Protein AF-A0A7V1Q5B8-F1 (afdb_monomer_lite)

Sequence (71 aa):
MKTLSIQRIGNQASIILPEELLTHLGGEQVIAIETPYGVELLPYDSDLAAQLHEAELVMAEDAEVLRRLAG

Structure (mmCIF, N/CA/C/O backbone):
data_AF-A0A7V1Q5B8-F1
#
_entry.id   AF-A0A7V1Q5B8-F1
#
loop_
_atom_site.group_PDB
_atom_site.id
_atom_site.type_symbol
_atom_site.label_atom_id
_atom_site.label_alt_id
_atom_site.label_comp_id
_atom_site.label_asym_id
_atom_site.label_entity_id
_atom_site.label_seq_id
_atom_site.pdbx_PDB_ins_code
_atom_site.Cartn_x
_atom_site.Cartn_y
_atom_site.Cartn_z
_atom_site.occupancy
_atom_site.B_iso_or_equiv
_atom_site.auth_seq_id
_atom_site.auth_comp_id
_atom_site.auth_asym_id
_atom_site.auth_atom_id
_atom_site.pdbx_PDB_model_num
ATOM 1 N N . MET A 1 1 ? -14.137 -6.547 4.744 1.00 61.31 1 MET A N 1
ATOM 2 C CA . MET A 1 1 ? -13.659 -5.157 4.569 1.00 61.31 1 MET A CA 1
ATOM 3 C C . MET A 1 1 ? -12.847 -4.772 5.791 1.00 61.31 1 MET A C 1
ATOM 5 O O . MET A 1 1 ? -13.330 -4.995 6.895 1.00 61.31 1 MET A O 1
ATOM 9 N N . LYS A 1 2 ? -11.633 -4.248 5.603 1.00 73.00 2 LYS A N 1
ATOM 10 C CA . LYS A 1 2 ? -10.812 -3.691 6.685 1.00 73.00 2 LYS A CA 1
ATOM 11 C C . LYS A 1 2 ? -10.669 -2.189 6.453 1.00 73.00 2 LYS A C 1
ATOM 13 O O . LYS A 1 2 ? -10.373 -1.776 5.338 1.00 73.00 2 LYS A O 1
ATOM 18 N N . THR A 1 3 ? -10.907 -1.398 7.491 1.00 82.81 3 THR A N 1
ATOM 19 C CA . THR A 1 3 ? -10.693 0.052 7.462 1.00 82.81 3 THR A CA 1
ATOM 20 C C . THR A 1 3 ? -9.268 0.334 7.912 1.00 82.81 3 THR A C 1
ATOM 22 O O . THR A 1 3 ? -8.829 -0.214 8.922 1.00 82.81 3 THR A O 1
ATOM 25 N N . LEU A 1 4 ? -8.552 1.173 7.168 1.00 88.19 4 LEU A N 1
ATOM 26 C CA . LEU A 1 4 ? -7.199 1.598 7.512 1.00 88.19 4 LEU A CA 1
ATOM 27 C C . LEU A 1 4 ? -7.230 3.016 8.075 1.00 88.19 4 LEU A C 1
ATOM 29 O O . LEU A 1 4 ? -8.006 3.860 7.625 1.00 88.19 4 LEU A O 1
ATOM 33 N N . SER A 1 5 ? -6.376 3.272 9.060 1.00 87.50 5 SER A N 1
ATOM 34 C CA . SER A 1 5 ? -6.205 4.609 9.620 1.00 87.50 5 SER A CA 1
ATOM 35 C C . SER A 1 5 ? -5.229 5.407 8.768 1.00 87.50 5 SER A C 1
ATOM 37 O O . SER A 1 5 ? -4.150 4.922 8.424 1.00 87.50 5 SER A O 1
ATOM 39 N N . ILE A 1 6 ? -5.604 6.650 8.477 1.00 89.75 6 ILE A N 1
ATOM 40 C CA . ILE A 1 6 ? -4.757 7.618 7.785 1.00 89.75 6 ILE A CA 1
ATOM 41 C C . ILE A 1 6 ? -4.297 8.657 8.803 1.00 89.75 6 ILE A C 1
ATOM 43 O O . ILE A 1 6 ? -5.118 9.297 9.463 1.00 89.75 6 ILE A O 1
ATOM 47 N N . GLN A 1 7 ? -2.987 8.846 8.916 1.00 92.25 7 GLN A N 1
ATOM 48 C CA . GLN A 1 7 ? -2.387 9.870 9.760 1.00 92.25 7 GLN A CA 1
ATOM 49 C C . GLN A 1 7 ? -1.819 10.986 8.887 1.00 92.25 7 GLN A C 1
ATOM 51 O O . GLN A 1 7 ? -0.951 10.746 8.054 1.00 92.25 7 GLN A O 1
ATOM 56 N N . ARG A 1 8 ? -2.281 12.224 9.087 1.00 91.62 8 ARG A N 1
ATOM 57 C CA . ARG A 1 8 ? -1.718 13.394 8.401 1.00 91.62 8 ARG A CA 1
ATOM 58 C C . ARG A 1 8 ? -0.452 13.890 9.094 1.00 91.62 8 ARG A C 1
ATOM 60 O O . ARG A 1 8 ? -0.450 14.100 10.305 1.00 91.62 8 ARG A O 1
ATOM 67 N N . ILE A 1 9 ? 0.589 14.128 8.304 1.00 88.25 9 ILE A N 1
ATOM 68 C CA . ILE A 1 9 ? 1.871 14.690 8.730 1.00 88.25 9 ILE A CA 1
ATOM 69 C C . ILE A 1 9 ? 2.192 15.848 7.776 1.00 88.25 9 ILE A C 1
ATOM 71 O O . ILE A 1 9 ? 2.672 15.651 6.661 1.00 88.25 9 ILE A O 1
ATOM 75 N N . GLY A 1 10 ? 1.869 17.077 8.190 1.00 89.75 10 GLY A N 1
ATOM 76 C CA . GLY A 1 10 ? 2.025 18.264 7.343 1.00 89.75 10 GLY A CA 1
ATOM 77 C C . GLY A 1 10 ? 1.186 18.179 6.061 1.00 89.75 10 GLY A C 1
ATOM 78 O O . GLY A 1 10 ? -0.035 18.044 6.130 1.00 89.75 10 GLY A O 1
ATOM 79 N N . ASN A 1 11 ? 1.844 18.252 4.898 1.00 90.56 11 ASN A N 1
ATOM 80 C CA . ASN A 1 11 ? 1.201 18.119 3.582 1.00 90.56 11 ASN A CA 1
ATOM 81 C C . ASN A 1 11 ? 1.142 16.666 3.067 1.00 90.56 11 ASN A C 1
ATOM 83 O O . ASN A 1 11 ? 0.745 16.422 1.933 1.00 90.56 11 ASN A O 1
ATOM 87 N N . GLN A 1 12 ? 1.562 15.701 3.882 1.00 86.00 12 GLN A N 1
ATOM 88 C CA . GLN A 1 12 ? 1.581 14.286 3.531 1.00 86.00 12 GLN A CA 1
ATOM 89 C C . GLN A 1 12 ? 0.648 13.497 4.452 1.00 86.00 12 GLN A C 1
ATOM 91 O O . GLN A 1 12 ? 0.202 13.980 5.499 1.00 86.00 12 GLN A O 1
ATOM 96 N N . ALA A 1 13 ? 0.324 12.276 4.043 1.00 88.06 13 ALA A N 1
ATOM 97 C CA . ALA A 1 13 ? -0.451 11.345 4.840 1.00 88.06 13 ALA A CA 1
ATOM 98 C C . ALA A 1 13 ? 0.199 9.963 4.794 1.00 88.06 13 ALA A C 1
ATOM 100 O O . ALA A 1 13 ? 0.671 9.531 3.746 1.00 88.06 13 ALA A O 1
ATOM 101 N N . SER A 1 14 ? 0.193 9.282 5.933 1.00 86.75 14 SER A N 1
ATOM 102 C CA . SER A 1 14 ? 0.685 7.918 6.081 1.00 86.75 14 SER A CA 1
ATOM 103 C C . SER A 1 14 ? -0.487 6.985 6.353 1.00 86.75 14 SER A C 1
ATOM 105 O O . SER A 1 14 ? -1.374 7.313 7.145 1.00 86.75 14 SER A O 1
ATOM 107 N N . ILE A 1 15 ? -0.482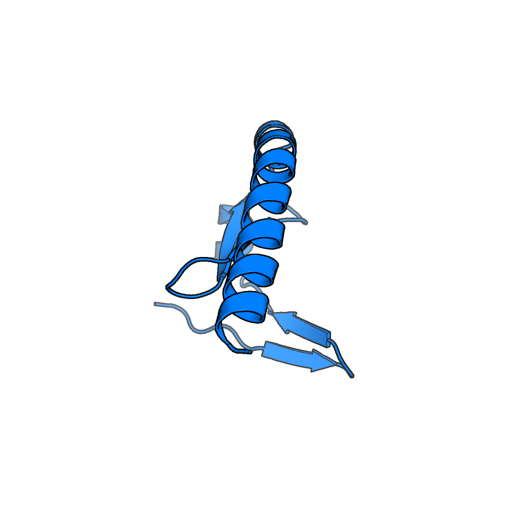 5.816 5.717 1.00 88.94 15 ILE A N 1
ATOM 108 C CA . ILE A 1 15 ? -1.433 4.733 5.985 1.00 88.94 15 ILE A CA 1
ATOM 109 C C . ILE A 1 15 ? -0.690 3.641 6.743 1.00 88.94 15 ILE A C 1
ATOM 111 O O . ILE A 1 15 ? 0.383 3.213 6.324 1.00 88.94 15 ILE A O 1
ATOM 115 N N . ILE A 1 16 ? -1.256 3.188 7.860 1.00 87.81 16 ILE A N 1
ATOM 116 C CA . ILE A 1 16 ? -0.688 2.071 8.618 1.00 87.81 16 ILE A CA 1
ATOM 117 C C . ILE A 1 16 ? -1.280 0.774 8.072 1.00 87.81 16 ILE A C 1
ATOM 119 O O . ILE A 1 16 ? -2.487 0.546 8.178 1.00 87.81 16 ILE A O 1
ATOM 123 N N . LEU A 1 17 ? -0.424 -0.072 7.497 1.00 86.44 17 LEU A N 1
ATOM 124 C CA . LEU A 1 17 ? -0.798 -1.388 6.988 1.00 86.44 17 LEU A CA 1
ATOM 125 C C . LEU A 1 17 ? -0.619 -2.455 8.082 1.00 86.44 17 LEU A C 1
ATOM 127 O O . LEU A 1 17 ? 0.484 -2.606 8.607 1.00 86.44 17 LEU A O 1
ATOM 131 N N . PRO A 1 18 ? -1.674 -3.215 8.431 1.00 88.19 18 PRO A N 1
ATOM 132 C CA . PRO A 1 18 ? -1.546 -4.414 9.252 1.00 88.19 18 PRO A CA 1
ATOM 133 C C . PRO A 1 18 ? -0.623 -5.453 8.600 1.00 88.19 18 PRO A C 1
ATOM 135 O O . PRO A 1 18 ? -0.596 -5.580 7.376 1.00 88.19 18 PRO A O 1
ATOM 138 N N . GLU A 1 19 ? 0.057 -6.256 9.421 1.00 85.69 19 GLU A N 1
ATOM 139 C CA . GLU A 1 19 ? 1.018 -7.293 8.997 1.00 85.69 19 GLU A CA 1
ATOM 140 C C . GLU A 1 19 ? 0.456 -8.260 7.940 1.00 85.69 19 GLU A C 1
ATOM 142 O O . GLU A 1 19 ? 1.138 -8.631 6.986 1.00 85.69 19 GLU A O 1
ATOM 147 N N . GLU A 1 20 ? -0.823 -8.611 8.059 1.00 87.00 20 GLU A N 1
ATOM 148 C CA . GLU A 1 20 ? -1.517 -9.483 7.108 1.00 87.00 20 GLU A CA 1
ATOM 149 C C . GLU A 1 20 ? -1.573 -8.885 5.689 1.00 87.00 20 GLU A C 1
ATOM 151 O O . GLU A 1 20 ? -1.429 -9.610 4.707 1.00 87.00 20 GLU A O 1
ATOM 156 N N . LEU A 1 21 ? -1.772 -7.563 5.571 1.00 86.38 21 LEU A N 1
ATOM 157 C CA . LEU A 1 21 ? -1.787 -6.875 4.276 1.00 86.38 21 LEU A CA 1
ATOM 158 C C . LEU A 1 21 ? -0.373 -6.682 3.733 1.00 86.38 21 LEU A C 1
ATOM 160 O O . LEU A 1 21 ? -0.168 -6.844 2.535 1.00 86.38 21 LEU A O 1
ATOM 164 N N . LEU A 1 22 ? 0.600 -6.395 4.603 1.00 84.56 22 LEU A N 1
ATOM 165 C CA . LEU A 1 22 ? 2.011 -6.317 4.211 1.00 84.56 22 LEU A CA 1
ATOM 166 C C . LEU A 1 22 ? 2.503 -7.643 3.624 1.00 84.56 22 LEU A C 1
ATOM 168 O O . LEU A 1 22 ? 3.132 -7.656 2.571 1.00 84.56 22 LEU A O 1
ATOM 172 N N . THR A 1 23 ? 2.150 -8.760 4.262 1.00 85.50 23 THR A N 1
ATOM 173 C CA . THR A 1 23 ? 2.506 -10.102 3.780 1.00 85.50 23 THR A CA 1
ATOM 174 C C . THR A 1 23 ? 1.895 -10.387 2.408 1.00 85.50 23 THR A C 1
ATOM 176 O O . THR A 1 23 ? 2.536 -11.007 1.565 1.00 85.50 23 THR A O 1
ATOM 179 N N . HIS A 1 24 ? 0.670 -9.914 2.161 1.00 81.94 24 HIS A N 1
ATOM 180 C CA . HIS A 1 24 ? 0.007 -10.082 0.870 1.00 81.94 24 HIS A 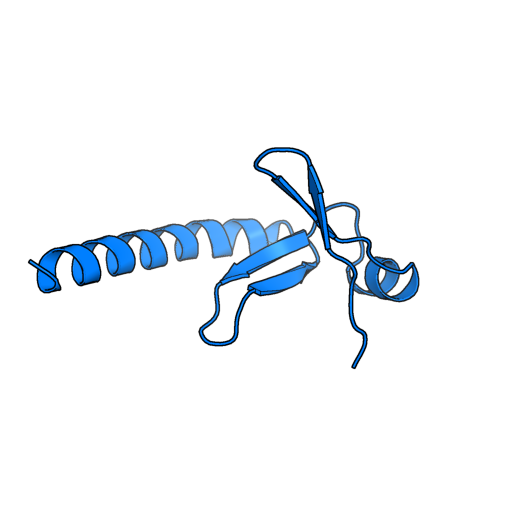CA 1
ATOM 181 C C . HIS A 1 24 ? 0.617 -9.206 -0.235 1.00 81.94 24 HIS A C 1
ATOM 183 O O . HIS A 1 24 ? 0.712 -9.645 -1.377 1.00 81.94 24 HIS A O 1
ATOM 189 N N . LEU A 1 25 ? 1.039 -7.985 0.106 1.00 82.38 25 LEU A N 1
ATOM 190 C CA . LEU A 1 25 ? 1.654 -7.031 -0.823 1.00 82.38 25 LEU A CA 1
ATOM 191 C C . LEU A 1 25 ? 3.138 -7.325 -1.096 1.00 82.38 25 LEU A C 1
ATOM 193 O O . LEU A 1 25 ? 3.697 -6.797 -2.050 1.00 82.38 25 LEU A O 1
ATOM 197 N N . GLY A 1 26 ? 3.766 -8.188 -0.292 1.00 72.44 26 GLY A N 1
ATOM 198 C CA . GLY A 1 26 ? 5.040 -8.825 -0.620 1.00 72.44 26 GLY A CA 1
ATOM 199 C C . GLY A 1 26 ? 6.283 -7.932 -0.553 1.00 72.44 26 GLY A C 1
ATOM 200 O O . GLY A 1 26 ? 7.333 -8.360 -1.026 1.00 72.44 26 GLY A O 1
ATOM 201 N N . GLY A 1 27 ? 6.221 -6.726 0.027 1.00 69.56 27 GLY A N 1
ATOM 202 C CA . GLY A 1 27 ? 7.400 -5.858 0.082 1.00 69.56 27 GLY A CA 1
ATOM 203 C C . GLY A 1 27 ? 7.257 -4.551 0.863 1.00 69.56 27 GLY A C 1
ATOM 204 O O . GLY A 1 27 ? 6.217 -4.241 1.438 1.00 69.56 27 GLY A O 1
ATOM 205 N N . GLU A 1 28 ? 8.350 -3.785 0.868 1.00 74.12 28 GLU A N 1
ATOM 206 C CA . GLU A 1 28 ? 8.466 -2.451 1.486 1.00 74.12 28 GLU A CA 1
ATOM 207 C C . GLU A 1 28 ? 7.903 -1.329 0.598 1.00 74.12 28 GLU A C 1
ATOM 209 O O . GLU A 1 28 ? 7.707 -0.203 1.054 1.00 74.12 28 GLU A O 1
ATOM 214 N N . GLN A 1 29 ? 7.658 -1.635 -0.678 1.00 79.50 29 GLN A N 1
ATOM 215 C CA . GLN A 1 29 ? 7.171 -0.705 -1.687 1.00 79.50 29 GLN A CA 1
ATOM 216 C C . GLN A 1 29 ? 5.970 -1.312 -2.405 1.00 79.50 29 GLN A C 1
ATOM 218 O O . GLN A 1 29 ? 5.899 -2.520 -2.629 1.00 79.50 29 GLN A O 1
ATOM 223 N N . VAL A 1 30 ? 5.032 -0.447 -2.768 1.00 84.56 30 VAL A N 1
ATOM 224 C CA . VAL A 1 30 ? 3.826 -0.782 -3.524 1.00 84.56 30 VAL A CA 1
ATOM 225 C C . VAL A 1 30 ? 3.643 0.247 -4.621 1.00 84.56 30 VAL A C 1
ATOM 227 O O . VAL A 1 30 ? 4.088 1.389 -4.488 1.00 84.56 30 VAL A O 1
ATOM 230 N N . ILE A 1 31 ? 2.968 -0.154 -5.687 1.00 81.50 31 ILE A N 1
ATOM 231 C CA . ILE A 1 31 ? 2.577 0.760 -6.752 1.00 81.50 31 ILE A CA 1
ATOM 232 C C . ILE A 1 31 ? 1.151 1.223 -6.472 1.00 81.50 31 ILE A C 1
ATOM 234 O O . ILE A 1 31 ? 0.282 0.405 -6.174 1.00 81.50 31 ILE A O 1
ATOM 238 N N . ALA A 1 32 ? 0.923 2.532 -6.539 1.00 83.75 32 ALA A N 1
ATOM 239 C CA . ALA A 1 32 ? -0.397 3.127 -6.397 1.00 83.75 32 ALA A CA 1
ATOM 240 C C . ALA A 1 32 ? -0.935 3.499 -7.780 1.00 83.75 32 ALA A C 1
ATOM 242 O O . ALA A 1 32 ? -0.282 4.242 -8.508 1.00 83.75 32 ALA A O 1
ATOM 243 N N . ILE A 1 33 ? -2.119 2.997 -8.126 1.00 82.56 33 ILE A N 1
ATOM 244 C CA . ILE A 1 33 ? -2.790 3.292 -9.397 1.00 82.56 33 ILE A CA 1
ATOM 245 C C . ILE A 1 33 ? -4.101 4.015 -9.111 1.00 82.56 33 ILE A C 1
ATOM 247 O O . ILE A 1 33 ? -4.886 3.590 -8.260 1.00 82.56 33 ILE A O 1
ATOM 251 N N . GLU A 1 34 ? -4.350 5.105 -9.834 1.00 79.00 34 GLU A N 1
ATOM 252 C CA . GLU A 1 34 ? -5.634 5.797 -9.805 1.00 79.00 34 GLU A CA 1
ATOM 253 C C . GLU A 1 34 ? -6.659 5.080 -10.693 1.00 79.00 34 GLU A C 1
ATOM 255 O O . GLU A 1 34 ? -6.420 4.778 -11.859 1.00 79.00 34 GLU A O 1
ATOM 260 N N . THR A 1 35 ? -7.837 4.827 -10.136 1.00 80.25 35 THR A N 1
ATOM 261 C CA . THR A 1 35 ? -8.973 4.196 -10.813 1.00 80.25 35 THR A CA 1
ATOM 262 C C . THR A 1 35 ? -10.229 5.049 -10.599 1.00 80.25 35 THR A C 1
ATOM 264 O O . THR A 1 35 ? -10.279 5.856 -9.665 1.00 80.25 35 THR A O 1
ATOM 267 N N . PRO A 1 36 ? -11.313 4.844 -11.371 1.00 83.12 36 PRO A N 1
ATOM 268 C CA . PRO A 1 36 ? -12.583 5.539 -11.136 1.00 83.12 36 PRO A CA 1
ATOM 269 C C . PRO A 1 36 ? -13.183 5.320 -9.736 1.00 83.12 36 PRO A C 1
ATOM 271 O O . PRO A 1 36 ? -14.045 6.085 -9.308 1.00 83.12 36 PRO A O 1
ATOM 274 N N . TYR A 1 37 ? -12.748 4.275 -9.025 1.00 81.12 37 TYR A N 1
ATOM 275 C CA . TYR A 1 37 ? -13.237 3.917 -7.692 1.00 81.12 37 TYR A CA 1
ATOM 276 C C . TYR A 1 37 ? -12.309 4.372 -6.555 1.00 81.12 37 TYR A C 1
ATOM 278 O O . TYR A 1 37 ? -12.640 4.169 -5.386 1.00 81.12 37 TYR A O 1
ATOM 286 N N . GLY A 1 38 ? -11.172 4.999 -6.874 1.00 84.31 38 GLY A N 1
ATOM 287 C CA . GLY A 1 38 ? -10.165 5.434 -5.908 1.00 84.31 38 GLY A CA 1
ATOM 288 C C . GLY A 1 38 ? -8.773 4.911 -6.253 1.00 84.31 38 GLY A C 1
ATOM 289 O O . GLY A 1 38 ? -8.456 4.704 -7.420 1.00 84.31 38 GLY A O 1
ATOM 290 N N . VAL A 1 39 ? -7.939 4.696 -5.236 1.00 83.88 39 VAL A N 1
ATOM 291 C CA . VAL A 1 39 ? -6.550 4.248 -5.409 1.00 83.88 39 VAL A CA 1
ATOM 292 C C . VAL A 1 39 ? -6.431 2.755 -5.116 1.00 83.88 39 VAL A C 1
ATOM 294 O O . VAL A 1 39 ? -6.859 2.298 -4.053 1.00 83.88 39 VAL A O 1
ATOM 297 N N . GLU A 1 40 ? -5.819 2.015 -6.034 1.00 85.25 40 GLU A N 1
ATOM 298 C CA . GLU A 1 40 ? -5.476 0.602 -5.873 1.00 85.25 40 GLU A CA 1
ATOM 299 C C . GLU A 1 40 ? -3.980 0.451 -5.570 1.00 85.25 40 GLU A C 1
ATOM 301 O O . GLU A 1 40 ? -3.148 1.125 -6.176 1.00 85.25 40 GLU A O 1
ATOM 306 N N . LEU A 1 41 ? -3.639 -0.407 -4.601 1.00 85.06 41 LEU A N 1
ATOM 307 C CA . LEU A 1 41 ? -2.256 -0.703 -4.220 1.00 85.06 41 LEU A CA 1
ATOM 308 C C . LEU A 1 41 ? -1.879 -2.095 -4.714 1.00 85.06 41 LEU A C 1
ATOM 310 O O . LEU A 1 41 ? -2.504 -3.079 -4.317 1.00 85.06 41 LEU A O 1
ATOM 314 N N . LEU A 1 42 ? -0.833 -2.172 -5.530 1.00 83.25 42 LEU A N 1
ATOM 315 C CA . LEU A 1 42 ? -0.307 -3.417 -6.078 1.00 83.25 42 LEU A CA 1
ATOM 316 C C . LEU A 1 42 ? 1.081 -3.729 -5.499 1.00 83.25 42 LEU A C 1
ATOM 318 O O . LEU A 1 42 ? 1.842 -2.796 -5.210 1.00 83.25 42 LEU A O 1
ATOM 322 N N . PRO A 1 43 ? 1.438 -5.019 -5.347 1.00 83.56 43 PRO A N 1
ATOM 323 C CA . PRO A 1 43 ? 2.812 -5.426 -5.070 1.00 83.56 43 PRO A CA 1
ATOM 324 C C . PRO A 1 43 ? 3.788 -4.777 -6.054 1.00 83.56 43 PRO A C 1
ATOM 326 O O . PRO A 1 43 ? 3.500 -4.686 -7.249 1.00 83.56 43 PRO A O 1
ATOM 329 N N . TYR A 1 44 ? 4.943 -4.333 -5.562 1.00 75.44 44 TYR A N 1
ATOM 330 C CA . TYR A 1 44 ? 5.991 -3.843 -6.448 1.00 75.44 44 TYR A CA 1
ATOM 331 C C . TYR A 1 44 ? 6.589 -5.008 -7.244 1.00 75.44 44 TYR A C 1
ATOM 333 O O . TYR A 1 44 ? 7.188 -5.919 -6.675 1.00 75.44 44 TYR A O 1
ATOM 341 N N . ASP A 1 45 ? 6.455 -4.939 -8.564 1.00 72.25 45 ASP A N 1
ATOM 342 C CA . ASP A 1 45 ? 7.105 -5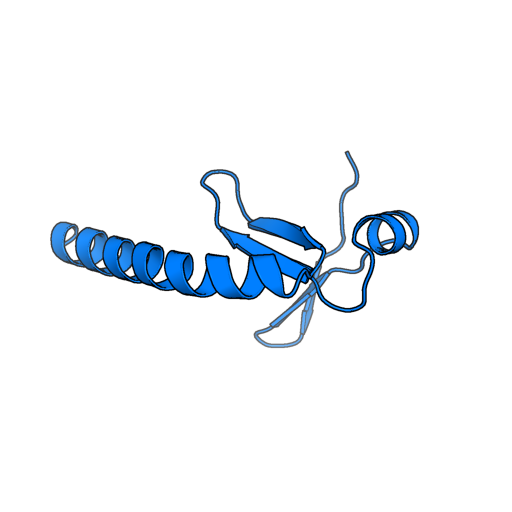.825 -9.523 1.00 72.25 45 ASP A CA 1
ATOM 343 C C . ASP A 1 45 ? 7.856 -4.945 -10.534 1.00 72.25 45 ASP A C 1
ATOM 345 O O . ASP A 1 45 ? 7.286 -4.000 -11.086 1.00 72.25 45 ASP A O 1
ATOM 349 N N . SER A 1 46 ? 9.148 -5.213 -10.747 1.00 64.56 46 SER A N 1
ATOM 350 C CA . SER A 1 46 ? 9.995 -4.432 -11.657 1.00 64.56 46 SER A CA 1
ATOM 351 C C . SER A 1 46 ? 9.492 -4.454 -13.098 1.00 64.56 46 SER A C 1
ATOM 353 O O . SER A 1 46 ? 9.669 -3.467 -13.813 1.00 64.56 46 SER A O 1
ATOM 355 N N . ASP A 1 47 ? 8.837 -5.542 -13.507 1.00 63.88 47 ASP A N 1
ATOM 356 C CA . ASP A 1 47 ? 8.288 -5.678 -14.856 1.00 63.88 47 ASP A CA 1
ATOM 357 C C . ASP A 1 47 ? 6.990 -4.868 -15.002 1.00 63.88 47 ASP A C 1
ATOM 359 O O . ASP A 1 47 ? 6.748 -4.245 -16.039 1.00 63.88 47 ASP A O 1
ATOM 363 N N . LEU A 1 48 ? 6.189 -4.796 -13.933 1.00 62.69 48 LEU A N 1
ATOM 364 C CA . LEU A 1 48 ? 4.972 -3.982 -13.877 1.00 62.69 48 LEU A CA 1
ATOM 365 C C . LEU A 1 48 ? 5.293 -2.482 -13.802 1.00 62.69 48 LEU A C 1
ATOM 367 O O . LEU A 1 48 ? 4.624 -1.677 -14.446 1.00 62.69 48 LEU A O 1
ATOM 371 N N . ALA A 1 49 ? 6.336 -2.097 -13.062 1.00 62.84 49 ALA A N 1
ATOM 372 C CA . ALA A 1 49 ? 6.777 -0.706 -12.959 1.00 62.84 49 ALA A CA 1
ATOM 373 C C . ALA A 1 49 ? 7.199 -0.129 -14.324 1.00 62.84 49 ALA A C 1
ATOM 375 O O . ALA A 1 49 ? 6.888 1.022 -14.631 1.00 62.84 49 ALA A O 1
ATOM 376 N N . ALA A 1 50 ? 7.850 -0.937 -15.168 1.00 62.19 50 ALA A N 1
ATOM 377 C CA . ALA A 1 50 ? 8.219 -0.537 -16.525 1.00 62.19 50 ALA A CA 1
ATOM 378 C C . ALA A 1 50 ? 6.992 -0.328 -17.432 1.00 62.19 50 ALA A C 1
ATOM 380 O O . ALA A 1 50 ? 6.962 0.621 -18.211 1.00 62.19 50 ALA A O 1
ATOM 381 N N . GLN A 1 51 ? 5.961 -1.169 -17.296 1.00 59.12 51 GLN A N 1
ATOM 382 C CA . GLN A 1 51 ? 4.711 -1.046 -18.057 1.00 59.12 51 GLN A CA 1
ATOM 383 C C . GLN A 1 51 ? 3.852 0.135 -17.588 1.00 59.12 51 GLN A C 1
ATOM 385 O O . GLN A 1 51 ? 3.224 0.814 -18.396 1.00 59.12 51 GLN A O 1
ATOM 390 N N . LEU A 1 52 ? 3.835 0.421 -16.284 1.00 60.22 52 LEU A N 1
ATOM 391 C CA . LEU A 1 52 ? 3.073 1.543 -15.734 1.00 60.22 52 LEU A CA 1
ATOM 392 C C . LEU A 1 52 ? 3.712 2.902 -16.029 1.00 60.22 52 LEU A C 1
ATOM 394 O O . LEU A 1 52 ? 2.985 3.885 -16.139 1.00 60.22 52 LEU A O 1
ATOM 398 N N . HIS A 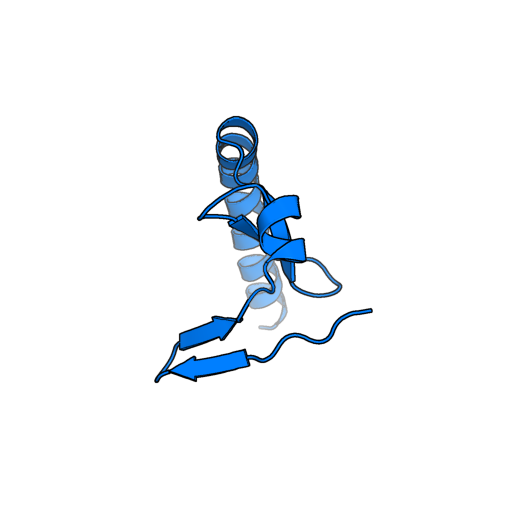1 53 ? 5.026 2.962 -16.261 1.00 58.28 53 HIS A N 1
ATOM 399 C CA . HIS A 1 53 ? 5.670 4.177 -16.765 1.00 58.28 53 HIS A CA 1
ATOM 400 C C . HIS A 1 53 ? 5.131 4.598 -18.148 1.00 58.28 53 HIS A C 1
ATOM 402 O O . HIS A 1 53 ? 5.048 5.788 -18.445 1.00 58.28 53 HIS A O 1
ATOM 408 N N . GLU A 1 54 ? 4.694 3.642 -18.977 1.00 53.47 54 GLU A N 1
ATOM 409 C CA . GLU A 1 54 ? 4.003 3.937 -20.241 1.00 53.47 54 GLU A CA 1
ATOM 410 C C . GLU A 1 54 ? 2.548 4.392 -20.013 1.00 53.47 54 GLU A C 1
ATOM 412 O O . GLU A 1 54 ? 2.031 5.212 -20.772 1.00 53.47 54 GLU A O 1
ATOM 417 N N . ALA A 1 55 ? 1.894 3.919 -18.945 1.00 52.81 55 ALA A N 1
ATOM 418 C CA . ALA A 1 55 ? 0.521 4.289 -18.593 1.00 52.81 55 ALA A CA 1
ATOM 419 C C . ALA A 1 55 ? 0.408 5.671 -17.911 1.00 52.81 55 ALA A C 1
ATOM 421 O O . ALA A 1 55 ? -0.580 6.377 -18.129 1.00 52.81 55 ALA A O 1
ATOM 422 N N . GLU A 1 56 ? 1.419 6.104 -17.145 1.00 53.53 56 GLU A N 1
ATOM 423 C CA . GLU A 1 56 ? 1.484 7.454 -16.551 1.00 53.53 56 GLU A CA 1
ATOM 424 C C . GLU A 1 56 ? 1.445 8.569 -17.613 1.00 53.53 56 GLU A C 1
ATOM 426 O O . GLU A 1 56 ? 0.893 9.643 -17.360 1.00 53.53 56 GLU A O 1
ATOM 431 N N . LEU A 1 57 ? 1.956 8.313 -18.824 1.00 49.78 57 LEU A N 1
ATOM 432 C CA . LEU A 1 57 ? 1.894 9.268 -19.937 1.00 49.78 57 LEU A CA 1
ATOM 433 C C . LEU A 1 57 ? 0.461 9.489 -20.445 1.00 49.78 57 LEU A C 1
ATOM 435 O O . LEU A 1 57 ? 0.120 10.602 -20.837 1.00 49.78 57 LEU A O 1
ATOM 439 N N . VAL A 1 58 ? -0.400 8.471 -20.374 1.00 51.22 58 VAL A N 1
ATOM 440 C CA . VAL A 1 58 ? 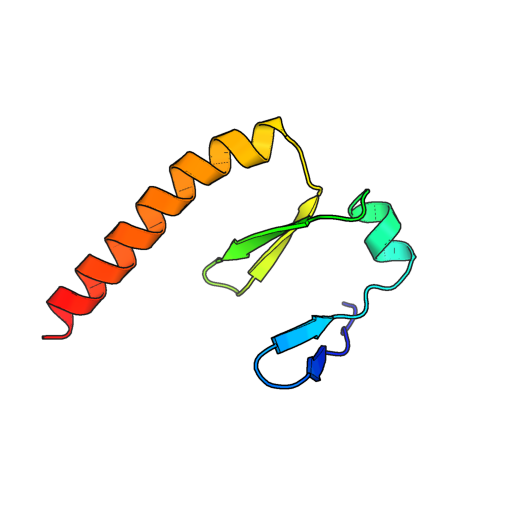-1.784 8.549 -20.873 1.00 51.22 58 VAL A CA 1
ATOM 441 C C . VAL A 1 58 ? -2.687 9.308 -19.893 1.00 51.22 58 VAL A C 1
ATOM 443 O O . VAL A 1 58 ? -3.497 10.138 -20.303 1.00 51.22 58 VAL A O 1
ATOM 446 N N . MET A 1 59 ? -2.504 9.111 -18.582 1.00 53.34 59 MET A N 1
ATOM 447 C CA . MET A 1 59 ? -3.291 9.827 -17.563 1.00 53.34 59 MET A CA 1
ATOM 448 C C . MET A 1 59 ? -2.923 11.319 -17.468 1.00 53.34 59 MET A C 1
ATOM 450 O O . MET A 1 59 ? -3.770 12.149 -17.125 1.00 53.34 59 MET A O 1
ATOM 454 N N . ALA A 1 60 ? -1.684 11.686 -17.818 1.00 54.16 60 ALA A N 1
ATOM 455 C CA . ALA A 1 60 ? -1.268 13.084 -17.929 1.00 54.16 60 ALA A CA 1
ATOM 456 C C . ALA A 1 60 ? -1.949 13.812 -19.108 1.00 54.16 60 ALA A C 1
ATOM 458 O O . ALA A 1 60 ? -2.310 14.986 -18.973 1.00 54.16 60 ALA A O 1
ATOM 459 N N . GLU A 1 61 ? -2.169 13.124 -20.234 1.00 52.88 61 GLU A N 1
ATOM 460 C CA . GLU A 1 61 ? -2.831 13.683 -21.422 1.00 52.88 61 GLU A CA 1
ATOM 461 C C . GLU A 1 61 ? -4.333 13.926 -21.192 1.00 52.88 61 GLU A C 1
ATOM 463 O O . GLU A 1 61 ? -4.840 15.009 -21.515 1.00 52.88 61 GLU A O 1
ATOM 468 N N . ASP A 1 62 ? -5.040 12.999 -20.538 1.00 51.97 62 ASP A N 1
ATOM 469 C CA . ASP A 1 62 ? -6.469 13.162 -20.219 1.00 51.97 62 ASP A CA 1
ATOM 470 C C . ASP A 1 62 ? -6.725 14.325 -19.239 1.00 51.97 62 ASP A C 1
ATOM 472 O O . ASP A 1 62 ? -7.693 15.083 -19.385 1.00 51.97 62 ASP A O 1
ATOM 476 N N . ALA A 1 63 ? -5.812 14.549 -18.286 1.00 57.22 63 ALA A N 1
ATOM 477 C CA . ALA A 1 63 ? -5.864 15.691 -17.372 1.00 57.22 63 ALA A CA 1
ATOM 478 C C . ALA A 1 63 ? -5.634 17.049 -18.071 1.00 57.22 63 ALA A C 1
ATOM 480 O O . ALA A 1 63 ? -5.973 18.104 -17.520 1.00 57.22 63 ALA A O 1
ATOM 481 N N . GLU A 1 64 ? -5.033 17.078 -19.261 1.00 57.59 64 GLU A N 1
ATOM 482 C CA . GLU A 1 64 ? -4.890 18.295 -20.068 1.00 57.59 64 GLU A CA 1
ATOM 483 C C . GLU A 1 64 ? -6.101 18.516 -20.983 1.00 57.59 64 GLU A C 1
ATOM 485 O O . GLU A 1 64 ? -6.601 19.642 -21.080 1.00 57.59 64 GLU A O 1
ATOM 490 N N . VAL A 1 65 ? -6.637 17.449 -21.581 1.00 58.88 65 VAL A N 1
ATOM 491 C CA . VAL A 1 65 ? -7.845 17.510 -22.418 1.00 58.88 65 VAL A CA 1
ATOM 492 C C . VAL A 1 65 ? -9.060 17.963 -21.603 1.00 58.88 65 VAL A C 1
ATOM 494 O O . VAL A 1 65 ? -9.757 18.893 -22.013 1.00 58.88 65 VAL A O 1
ATOM 497 N N . LEU A 1 66 ? -9.279 17.399 -20.410 1.00 57.66 66 LEU A N 1
ATOM 498 C CA . LEU A 1 66 ? -10.382 17.811 -19.530 1.00 57.66 66 LEU A CA 1
ATOM 499 C C . LEU A 1 66 ? -10.249 19.271 -19.068 1.00 57.66 66 LEU A C 1
ATOM 501 O O . LEU A 1 66 ? -11.243 19.988 -18.964 1.00 57.66 66 LEU A O 1
ATOM 505 N N . ARG A 1 67 ? -9.017 19.746 -18.859 1.00 55.50 67 ARG A N 1
ATOM 506 C CA . ARG A 1 67 ? -8.723 21.136 -18.471 1.00 55.50 67 ARG A CA 1
ATOM 507 C C . ARG A 1 67 ? -8.961 22.126 -19.610 1.00 55.50 67 ARG A C 1
ATOM 509 O O . ARG A 1 67 ? -9.330 23.265 -19.348 1.00 55.50 67 ARG A O 1
ATOM 516 N N . ARG A 1 68 ? -8.770 21.693 -20.860 1.00 58.25 68 ARG A N 1
ATOM 517 C CA . ARG A 1 68 ? -9.063 22.477 -22.071 1.00 58.25 68 ARG A CA 1
ATOM 518 C C . AR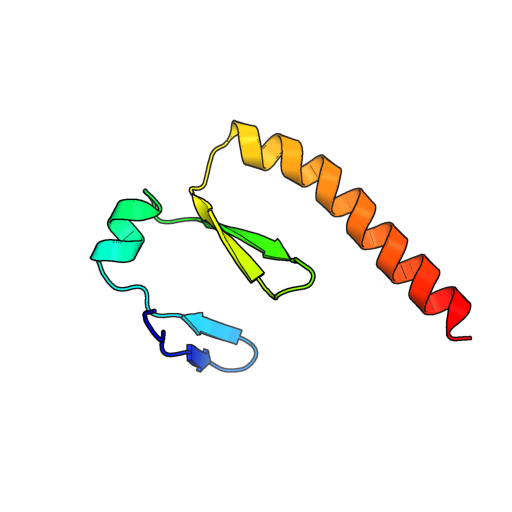G A 1 68 ? -10.552 22.551 -22.401 1.00 58.25 68 ARG A C 1
ATOM 520 O O . ARG A 1 68 ? -10.973 23.544 -22.975 1.00 58.25 68 ARG A O 1
ATOM 527 N N . LEU A 1 69 ? -11.330 21.525 -22.054 1.00 56.78 69 LEU A N 1
ATOM 528 C CA . LEU A 1 69 ? -12.783 21.491 -22.283 1.00 56.78 69 LEU A CA 1
ATOM 529 C C . LEU A 1 69 ? -13.592 22.196 -21.183 1.00 56.78 69 LEU A C 1
ATOM 531 O O . LEU A 1 69 ? -14.749 22.540 -21.403 1.00 56.78 69 LEU A O 1
ATOM 535 N N . ALA A 1 70 ? -12.996 22.411 -20.009 1.00 55.06 70 ALA A N 1
ATOM 536 C CA . ALA A 1 70 ? -13.575 23.204 -18.925 1.00 55.06 70 ALA A CA 1
ATOM 537 C C . ALA A 1 70 ? -13.322 24.725 -19.066 1.00 55.06 70 ALA A C 1
ATOM 539 O O . ALA A 1 70 ? -13.587 25.467 -18.118 1.00 55.06 70 ALA A O 1
ATOM 540 N N . GLY A 1 71 ? -12.786 25.171 -20.211 1.00 49.84 71 GLY A N 1
ATOM 541 C CA . GLY A 1 71 ? -12.518 26.573 -20.556 1.00 49.84 71 GLY A CA 1
ATOM 542 C C . GLY A 1 71 ? -13.462 27.116 -21.618 1.00 49.84 71 GLY A C 1
ATOM 543 O O . GLY A 1 71 ? -13.805 26.353 -22.546 1.00 49.84 71 GLY A O 1
#

pLDDT: mean 73.5, std 13.95, range [49.78, 92.25]

Foldseek 3Di:
DDDWDWDDDPPDIDTDDDPVVCVVLPDPDWDWDQDPVGIDTHRDDPVVVVVVVVVVVVVVVVVVVVVVVVD

Radius of gyration: 15.48 Å; chains: 1; bounding box: 24×37×32 Å

Secondary structure (DSSP, 8-state):
--PPPEEEETTEEEE---HHHHHHHTSS-EEEEEETTEEEEEE--HHHHHHHHHHHHHHHHHHHHHHHHT-